Protein AF-A0A533R9X8-F1 (afdb_monomer_lite)

Radius of gyration: 30.85 Å; chains: 1; bounding box: 91×70×65 Å

pLDDT: mean 81.68, std 21.24, range [33.91, 98.56]

Sequence (165 aa):
MMLGELALFRQLHRKISVAVIFALLFVGYNSIPSSADSIPEPTTWEFPGVIESARALSPRNIEGREFNRFGLAYSTRELDSLPVATMSAQDLQKYADIVTHAYPDAVFRQVGDSCKELPVESLNETTIAGIAYISFHAIEPITRQKAAKCLADIQHNLKQARTTK

Secondary structure (DSSP, 8-state):
-------------------------------------PPP--S-SSTTHHHHHHHHH--B-TTSPBP-TTS-SS-HHHHTT--TTTS-HHHHGGG--HHHHH-HHHHHHTT-S-GGGS-GGG--HHHHHHHHHHHHH-SSHHHHHHHHHHHHHHHHHHHHHHH--

Structure (mmCIF, N/CA/C/O backbone):
data_AF-A0A533R9X8-F1
#
_entry.id   AF-A0A533R9X8-F1
#
loop_
_atom_site.group_PDB
_atom_site.id
_atom_site.type_symbol
_atom_site.label_atom_id
_atom_site.label_alt_id
_atom_site.label_comp_id
_atom_site.label_asym_id
_atom_site.label_entity_id
_atom_site.label_seq_id
_atom_site.pdbx_PDB_ins_code
_atom_site.Cartn_x
_atom_site.Cartn_y
_atom_site.Cartn_z
_atom_site.occupancy
_atom_site.B_iso_or_equiv
_atom_site.auth_seq_id
_atom_site.auth_comp_id
_atom_site.auth_asym_id
_atom_site.auth_atom_id
_atom_site.pdbx_PDB_model_num
ATOM 1 N N . MET A 1 1 ? 58.681 54.103 45.970 1.00 35.22 1 MET A N 1
ATOM 2 C CA . MET A 1 1 ? 60.066 54.609 46.031 1.00 35.22 1 MET A CA 1
ATOM 3 C C . MET A 1 1 ? 60.980 53.393 45.913 1.00 35.22 1 MET A C 1
ATOM 5 O O . MET A 1 1 ? 60.867 52.529 46.765 1.00 35.22 1 MET A O 1
ATOM 9 N N . MET A 1 2 ? 61.779 53.339 44.835 1.00 36.16 2 MET A N 1
ATOM 10 C CA . MET A 1 2 ? 62.853 52.374 44.484 1.00 36.16 2 MET A CA 1
ATOM 11 C C . MET A 1 2 ? 62.433 50.919 44.171 1.00 36.16 2 MET A C 1
ATOM 13 O O . MET A 1 2 ? 61.809 50.270 44.996 1.00 36.16 2 MET A O 1
ATOM 17 N N . LEU A 1 3 ? 62.527 50.430 42.923 1.00 41.22 3 LEU A N 1
ATOM 18 C CA . LEU A 1 3 ? 63.685 50.168 42.026 1.00 41.22 3 LEU A CA 1
ATOM 19 C C . LEU A 1 3 ? 64.469 48.896 42.396 1.00 41.22 3 LEU A C 1
ATOM 21 O O . LEU A 1 3 ? 64.919 48.744 43.523 1.00 41.22 3 LEU A O 1
ATOM 25 N N . GLY A 1 4 ? 64.640 48.029 41.394 1.00 33.91 4 GLY A N 1
ATOM 26 C CA . GLY A 1 4 ? 65.412 46.782 41.410 1.00 33.91 4 GLY A CA 1
ATOM 27 C C . GLY A 1 4 ? 64.952 45.902 40.242 1.00 33.91 4 GLY A C 1
ATOM 28 O O . GLY A 1 4 ? 64.079 45.062 40.408 1.00 33.91 4 GLY A O 1
ATOM 29 N N . GLU A 1 5 ? 65.211 46.287 38.991 1.00 39.50 5 GLU A N 1
ATOM 30 C CA . GLU A 1 5 ? 66.399 45.865 38.226 1.00 39.50 5 GLU A CA 1
ATOM 31 C C . GLU A 1 5 ? 66.710 44.365 38.335 1.00 39.50 5 GLU A C 1
ATOM 33 O O . GLU A 1 5 ? 67.279 43.909 39.318 1.00 39.50 5 GLU A O 1
ATOM 38 N N . LEU A 1 6 ? 66.401 43.626 37.267 1.00 42.78 6 LEU A N 1
ATOM 39 C CA . LEU A 1 6 ? 67.362 42.741 36.604 1.00 42.78 6 LEU A CA 1
ATOM 40 C C . LEU A 1 6 ? 66.825 42.395 35.214 1.00 42.78 6 LEU A C 1
ATOM 42 O O . LEU A 1 6 ? 66.181 41.379 34.964 1.00 42.78 6 LEU A O 1
ATOM 46 N N . ALA A 1 7 ? 67.093 43.317 34.295 1.00 38.50 7 ALA A N 1
ATOM 47 C CA . ALA A 1 7 ? 67.132 43.026 32.879 1.00 38.50 7 ALA A CA 1
ATOM 48 C C . ALA A 1 7 ? 68.399 42.217 32.590 1.00 38.50 7 ALA A C 1
ATOM 50 O O . ALA A 1 7 ? 69.496 42.721 32.799 1.00 38.50 7 ALA A O 1
ATOM 51 N N . LEU A 1 8 ? 68.265 41.001 32.061 1.00 38.84 8 LEU A N 1
ATOM 52 C CA . LEU A 1 8 ? 69.305 40.380 31.238 1.00 38.84 8 LEU A CA 1
ATOM 53 C C . LEU A 1 8 ? 68.737 39.142 30.539 1.00 38.84 8 LEU A C 1
ATOM 55 O O . LEU A 1 8 ? 68.764 38.045 31.072 1.00 38.84 8 LEU A O 1
ATOM 59 N N . PHE A 1 9 ? 68.209 39.318 29.331 1.00 42.69 9 PHE A N 1
ATOM 60 C CA . PHE A 1 9 ? 68.889 38.787 28.149 1.00 42.69 9 PHE A CA 1
ATOM 61 C C . PHE A 1 9 ? 68.296 39.415 26.886 1.00 42.69 9 PHE A C 1
ATOM 63 O O . PHE A 1 9 ? 67.224 39.083 26.392 1.00 42.69 9 PHE A O 1
ATOM 70 N N . ARG A 1 10 ? 69.038 40.425 26.439 1.00 38.19 10 ARG A N 1
ATOM 71 C CA . ARG A 1 10 ? 69.257 40.852 25.061 1.00 38.19 10 ARG A CA 1
ATOM 72 C C . ARG A 1 10 ? 68.547 40.031 23.965 1.00 38.19 10 ARG A C 1
ATOM 74 O O . ARG A 1 10 ? 68.886 38.885 23.710 1.00 38.19 10 ARG A O 1
ATOM 81 N N . GLN A 1 11 ? 67.775 40.787 23.177 1.00 40.44 11 GLN A N 1
ATOM 82 C CA . GLN A 1 11 ? 68.061 40.986 21.749 1.00 40.44 11 GLN A CA 1
ATOM 83 C C . GLN A 1 11 ? 67.574 39.885 20.797 1.00 40.44 11 GLN A C 1
ATOM 85 O O . GLN A 1 11 ? 68.347 39.030 20.393 1.00 40.44 11 GLN A O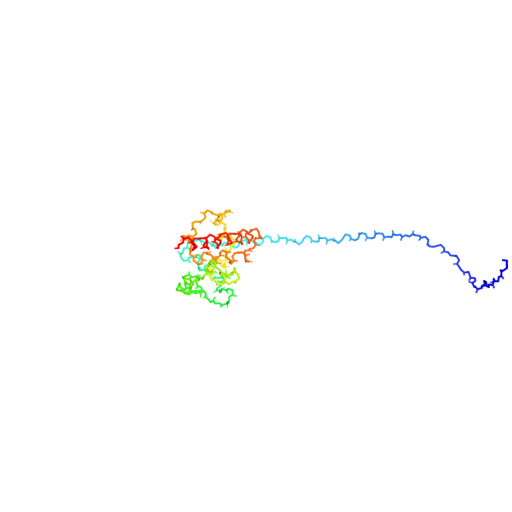 1
ATOM 90 N N . LEU A 1 12 ? 66.347 40.041 20.282 1.00 40.69 12 LEU A N 1
ATOM 91 C CA . LEU A 1 1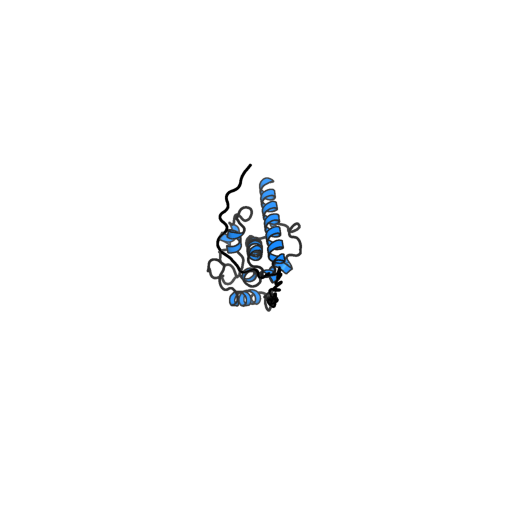2 ? 66.170 40.270 18.840 1.00 40.69 12 LEU A CA 1
ATOM 92 C C . LEU A 1 12 ? 64.776 40.844 18.536 1.00 40.69 12 LEU A C 1
ATOM 94 O O . LEU A 1 12 ? 63.779 40.137 18.423 1.00 40.69 12 LEU A O 1
ATOM 98 N N . HIS A 1 13 ? 64.712 42.163 18.360 1.00 41.44 13 HIS A N 1
ATOM 99 C CA . HIS A 1 13 ? 63.616 42.790 17.634 1.00 41.44 13 HIS A CA 1
ATOM 100 C C . HIS A 1 13 ? 63.645 42.307 16.184 1.00 41.44 13 HIS A C 1
ATOM 102 O O . HIS A 1 13 ? 64.570 42.661 15.454 1.00 41.44 13 HIS A O 1
ATOM 108 N N . ARG A 1 14 ? 62.582 41.646 15.717 1.00 40.88 14 ARG A N 1
ATOM 109 C CA . ARG A 1 14 ? 62.074 41.930 14.370 1.00 40.88 14 ARG A CA 1
ATOM 110 C C . ARG A 1 14 ? 60.612 41.517 14.206 1.00 40.88 14 ARG A C 1
ATOM 112 O O . ARG A 1 14 ? 60.291 40.365 13.968 1.00 40.88 14 ARG A O 1
ATOM 119 N N . LYS A 1 15 ? 59.756 42.529 14.362 1.00 49.62 15 LYS A N 1
ATOM 120 C CA . LYS A 1 15 ? 58.479 42.767 13.670 1.00 49.62 15 LYS A CA 1
ATOM 121 C C . LYS A 1 15 ? 57.981 41.608 12.787 1.00 49.62 15 LYS A C 1
ATOM 123 O O . LYS A 1 15 ? 58.482 41.428 11.681 1.00 49.62 15 LYS A O 1
ATOM 128 N N . ILE A 1 16 ? 56.927 40.933 13.232 1.00 45.00 16 ILE A N 1
ATOM 129 C CA . ILE A 1 16 ? 56.004 40.181 12.371 1.00 45.00 16 ILE A CA 1
ATOM 130 C C . ILE A 1 16 ? 54.618 40.730 12.731 1.00 45.00 16 ILE A C 1
ATOM 132 O O . ILE A 1 16 ? 54.039 40.360 13.743 1.00 45.00 16 ILE A O 1
ATOM 136 N N . SER A 1 17 ? 54.260 41.906 12.211 1.00 43.78 17 SER A N 1
ATOM 137 C CA . SER A 1 17 ? 53.369 42.054 11.051 1.00 43.78 17 SER A CA 1
ATOM 138 C C . SER A 1 17 ? 52.238 41.027 11.038 1.00 43.78 17 SER A C 1
ATOM 140 O O . SER A 1 17 ? 52.405 39.888 10.617 1.00 43.78 17 SER A O 1
ATOM 142 N N . VAL A 1 18 ? 51.087 41.499 11.513 1.00 46.06 18 VAL A N 1
ATOM 143 C CA . VAL A 1 18 ? 49.753 40.920 11.367 1.00 46.06 18 VAL A CA 1
ATOM 144 C C . VAL A 1 18 ? 49.510 40.506 9.914 1.00 46.06 18 VAL A C 1
ATOM 146 O O . VAL A 1 18 ? 49.602 41.334 9.012 1.00 46.06 18 VAL A O 1
ATOM 149 N N . ALA A 1 19 ? 49.137 39.247 9.705 1.00 41.00 19 ALA A N 1
ATOM 150 C CA . ALA A 1 19 ? 48.454 38.796 8.500 1.00 41.00 19 ALA A CA 1
ATOM 151 C C . ALA A 1 19 ? 47.407 37.752 8.910 1.00 41.00 19 ALA A C 1
ATOM 153 O O . ALA A 1 19 ? 47.704 36.572 9.074 1.00 41.00 19 ALA A O 1
ATOM 154 N N . VAL A 1 20 ? 46.175 38.216 9.129 1.00 50.62 20 VAL A N 1
ATOM 155 C CA . VAL A 1 20 ? 44.989 37.358 9.225 1.00 50.62 20 VAL A CA 1
ATOM 156 C C . VAL A 1 20 ? 44.677 36.896 7.804 1.00 50.62 20 VAL A C 1
ATOM 158 O O . VAL A 1 20 ? 44.155 37.665 7.002 1.00 50.62 20 VAL A O 1
ATOM 161 N N . ILE A 1 21 ? 45.041 35.659 7.470 1.00 53.31 21 ILE A N 1
ATOM 162 C CA . ILE A 1 21 ? 44.668 35.035 6.197 1.00 53.31 21 ILE A CA 1
ATOM 163 C C . ILE A 1 21 ? 43.362 34.278 6.428 1.00 53.31 21 ILE A C 1
ATOM 165 O O . ILE A 1 21 ? 43.340 33.165 6.949 1.00 53.31 21 ILE A O 1
ATOM 169 N N . PHE A 1 22 ? 42.259 34.920 6.049 1.00 46.38 22 PHE A N 1
ATOM 170 C CA . PHE A 1 22 ? 40.945 34.302 5.912 1.00 46.38 22 PHE A CA 1
ATOM 171 C C . PHE A 1 22 ? 40.958 33.456 4.628 1.00 46.38 22 PHE A C 1
ATOM 173 O O . PHE A 1 22 ? 40.648 33.938 3.540 1.00 46.38 22 PHE A O 1
ATOM 180 N N . ALA A 1 23 ? 41.392 32.200 4.728 1.00 51.09 23 ALA A N 1
ATOM 181 C CA . ALA A 1 23 ? 41.301 31.255 3.620 1.00 51.09 23 ALA A CA 1
ATOM 182 C C . ALA A 1 23 ? 39.868 30.705 3.541 1.00 51.09 23 ALA A C 1
ATOM 184 O O . ALA A 1 23 ? 39.537 29.681 4.136 1.00 51.09 23 ALA A O 1
ATOM 185 N N . LEU A 1 24 ? 39.016 31.413 2.796 1.00 47.88 24 LEU A N 1
ATOM 186 C CA . LEU A 1 24 ? 37.776 30.887 2.225 1.00 47.88 24 LEU A CA 1
ATOM 187 C C . LEU A 1 24 ? 38.133 29.792 1.212 1.00 47.88 24 LEU A C 1
ATOM 189 O O . LEU A 1 24 ? 38.209 30.034 0.009 1.00 47.88 24 LEU A O 1
ATOM 193 N N . LEU A 1 25 ? 38.365 28.573 1.696 1.00 45.34 25 LEU A N 1
ATOM 194 C CA . LEU A 1 25 ? 38.272 27.394 0.848 1.00 45.34 25 LEU A CA 1
ATOM 195 C C . LEU A 1 25 ? 36.785 27.118 0.645 1.00 45.34 25 LEU A C 1
ATOM 197 O O . LEU A 1 25 ? 36.132 26.474 1.465 1.00 45.34 25 LEU A O 1
ATOM 201 N N . PHE A 1 26 ? 36.256 27.663 -0.451 1.00 49.09 26 PHE A N 1
ATOM 202 C CA . PHE A 1 26 ? 35.046 27.168 -1.085 1.00 49.09 26 PHE A CA 1
ATOM 203 C C . PHE A 1 26 ? 35.240 25.670 -1.310 1.00 49.09 26 PHE A C 1
ATOM 205 O O . PHE A 1 26 ? 35.897 25.243 -2.260 1.00 49.09 26 PHE A O 1
ATOM 212 N N . VAL A 1 27 ? 34.701 24.871 -0.390 1.00 55.00 27 VAL A N 1
ATOM 213 C CA . VAL A 1 27 ? 34.430 23.461 -0.625 1.00 55.00 27 VAL A CA 1
ATOM 214 C C . VAL A 1 27 ? 33.569 23.444 -1.874 1.00 55.00 27 VAL A C 1
ATOM 216 O O . VAL A 1 27 ? 32.428 23.907 -1.855 1.00 55.00 27 VAL A O 1
ATOM 219 N N . GLY A 1 28 ? 34.166 22.995 -2.977 1.00 43.31 28 GLY A N 1
ATOM 220 C CA . GLY A 1 28 ? 33.446 22.693 -4.194 1.00 43.31 28 GLY A CA 1
ATOM 221 C C . GLY A 1 28 ? 32.337 21.725 -3.823 1.00 43.31 28 GLY A C 1
ATOM 222 O O . GLY A 1 28 ? 32.586 20.540 -3.602 1.00 43.31 28 GLY A O 1
ATOM 223 N N . TYR A 1 29 ? 31.119 22.253 -3.719 1.00 48.72 29 TYR A N 1
ATOM 224 C CA . TYR A 1 29 ? 29.904 21.474 -3.826 1.00 48.72 29 TYR A CA 1
ATOM 225 C C . TYR A 1 29 ? 29.931 20.887 -5.235 1.00 48.72 29 TYR A C 1
ATOM 227 O O . TYR A 1 29 ? 29.420 21.472 -6.189 1.00 48.72 29 TYR A O 1
ATOM 235 N N . ASN A 1 30 ? 30.598 19.740 -5.375 1.00 46.56 30 ASN A N 1
ATOM 236 C CA . ASN A 1 30 ? 30.292 18.816 -6.444 1.00 46.56 30 ASN A CA 1
ATOM 237 C C . ASN A 1 30 ? 28.801 18.555 -6.292 1.00 46.56 30 ASN A C 1
ATOM 239 O O . ASN A 1 30 ? 28.365 17.907 -5.341 1.00 46.56 30 ASN A O 1
ATOM 243 N N . SER A 1 31 ? 28.023 19.177 -7.171 1.00 53.41 31 SER A N 1
ATOM 244 C CA . SER A 1 31 ? 26.617 18.868 -7.320 1.00 53.41 31 SER A CA 1
ATOM 245 C C . SER A 1 31 ? 26.594 17.395 -7.687 1.00 53.41 31 SER A C 1
ATOM 247 O O . SER A 1 31 ? 26.979 17.035 -8.798 1.00 53.41 31 SER A O 1
ATOM 249 N N . ILE A 1 32 ? 26.266 16.543 -6.713 1.00 53.91 32 ILE A N 1
ATOM 250 C CA . ILE A 1 32 ? 25.961 15.144 -6.978 1.00 53.91 32 ILE A CA 1
ATOM 251 C C . ILE A 1 32 ? 24.902 15.205 -8.077 1.00 53.91 32 ILE A C 1
ATOM 253 O O . ILE A 1 32 ? 23.883 15.874 -7.868 1.00 53.91 32 ILE A O 1
ATOM 257 N N . PRO A 1 33 ? 25.141 14.623 -9.263 1.00 43.31 33 PRO A N 1
ATOM 258 C CA . PRO A 1 33 ? 24.100 14.552 -10.262 1.00 43.31 33 PRO A CA 1
ATOM 259 C C . PRO A 1 33 ? 22.938 13.813 -9.605 1.00 43.31 33 PRO A C 1
ATOM 261 O O . PRO A 1 33 ? 23.056 12.643 -9.244 1.00 43.31 33 PRO A O 1
ATOM 264 N N . SER A 1 34 ? 21.841 14.534 -9.380 1.00 42.97 34 SER A N 1
ATOM 265 C CA . SER A 1 34 ? 20.567 13.936 -9.025 1.00 42.97 34 SER A CA 1
ATOM 266 C 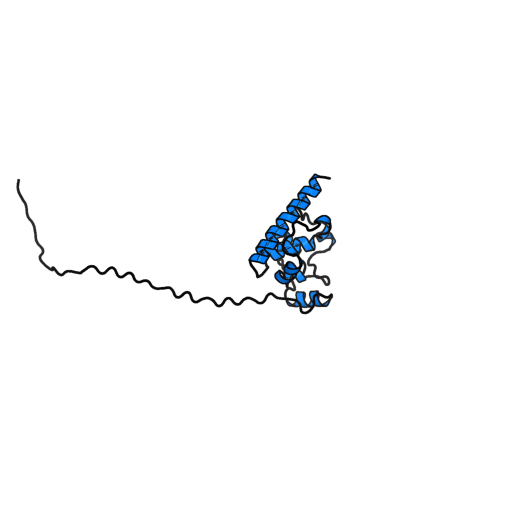C . SER A 1 34 ? 20.170 13.109 -10.237 1.00 42.97 34 SER A C 1
ATOM 268 O O . SER A 1 34 ? 19.579 13.637 -11.177 1.00 42.97 34 SER A O 1
ATOM 270 N N . SER A 1 35 ? 20.555 11.831 -10.254 1.00 44.12 35 SER A N 1
ATOM 271 C CA . SER A 1 35 ? 19.807 10.830 -10.999 1.00 44.12 35 SER A CA 1
ATOM 272 C C . SER A 1 35 ? 18.388 10.982 -10.480 1.00 44.12 35 SER A C 1
ATOM 274 O O . SER A 1 35 ? 18.107 10.659 -9.328 1.00 44.12 35 SER A O 1
ATOM 276 N N . ALA A 1 36 ? 17.523 11.635 -11.252 1.00 51.34 36 ALA A N 1
ATOM 277 C CA . ALA A 1 36 ? 16.104 11.462 -11.050 1.00 51.34 36 ALA A CA 1
ATOM 278 C C . ALA A 1 36 ? 15.885 9.981 -11.339 1.00 51.34 36 ALA A C 1
ATOM 280 O O . ALA A 1 36 ? 15.801 9.602 -12.506 1.00 51.34 36 ALA A O 1
ATOM 281 N N . ASP A 1 37 ? 15.951 9.148 -10.298 1.00 61.41 37 ASP A N 1
ATOM 282 C CA . ASP A 1 37 ? 15.648 7.732 -10.408 1.00 61.41 37 ASP A CA 1
ATOM 283 C C . ASP A 1 37 ? 14.280 7.667 -11.068 1.00 61.41 37 ASP A C 1
ATOM 285 O O . ASP A 1 37 ? 13.285 8.158 -10.528 1.00 61.41 37 ASP A O 1
ATOM 289 N N . SER A 1 38 ? 14.263 7.198 -12.314 1.00 82.62 38 SER A N 1
ATOM 290 C CA . SER A 1 38 ? 13.039 7.118 -13.088 1.00 82.62 38 SER A CA 1
ATOM 291 C C . SER A 1 38 ? 12.073 6.268 -12.284 1.00 82.62 38 SER A C 1
ATOM 293 O O . SER A 1 38 ? 12.385 5.108 -12.007 1.00 82.62 38 SER A O 1
ATOM 295 N N . ILE A 1 39 ? 10.943 6.849 -11.882 1.00 87.00 39 ILE A N 1
ATOM 296 C CA . ILE A 1 39 ? 9.924 6.121 -11.134 1.00 87.00 39 ILE A CA 1
ATOM 297 C C . ILE A 1 39 ? 9.539 4.881 -11.944 1.00 87.00 39 ILE A C 1
ATOM 299 O O . ILE A 1 39 ? 9.114 5.033 -13.093 1.00 87.00 39 ILE A O 1
ATOM 303 N N . PRO A 1 40 ? 9.711 3.669 -11.386 1.00 90.44 40 PRO A N 1
ATOM 304 C CA . PRO A 1 40 ? 9.317 2.454 -12.069 1.00 90.44 40 PRO A CA 1
ATOM 305 C C . PRO A 1 40 ? 7.816 2.475 -12.353 1.00 90.44 40 PRO A C 1
ATOM 307 O O . PRO A 1 40 ? 7.011 2.770 -11.468 1.00 90.44 40 PRO A O 1
ATOM 310 N N . GLU A 1 41 ? 7.445 2.111 -13.576 1.00 92.12 41 GLU A N 1
ATOM 311 C CA . GLU A 1 41 ? 6.057 1.908 -13.988 1.00 92.12 41 GLU A CA 1
ATOM 312 C C . GLU A 1 41 ? 5.927 0.547 -14.685 1.00 92.12 41 GLU A C 1
ATOM 314 O O . GLU A 1 41 ? 6.880 0.085 -15.328 1.00 92.12 41 GLU A O 1
ATOM 319 N N . PRO A 1 42 ? 4.777 -0.133 -14.556 1.00 91.88 42 PRO A N 1
ATOM 320 C CA . PRO A 1 42 ? 4.553 -1.377 -15.269 1.00 91.88 42 PRO A CA 1
ATOM 321 C C . PRO A 1 42 ? 4.338 -1.111 -16.762 1.00 91.88 42 PRO A C 1
ATOM 323 O O . PRO A 1 42 ? 3.809 -0.076 -17.163 1.00 91.88 42 PRO A O 1
ATOM 326 N N . THR A 1 43 ? 4.669 -2.090 -17.605 1.00 89.19 43 THR A N 1
ATOM 327 C CA . THR A 1 43 ? 4.372 -2.023 -19.048 1.00 89.19 43 THR A CA 1
ATOM 328 C C . THR A 1 43 ? 2.865 -1.973 -19.329 1.00 89.19 43 THR A C 1
ATOM 330 O O . THR A 1 43 ? 2.438 -1.417 -20.336 1.00 89.19 43 THR A O 1
ATOM 333 N N . THR A 1 44 ? 2.055 -2.553 -18.442 1.00 92.94 44 THR A N 1
ATOM 334 C CA . THR A 1 44 ? 0.591 -2.506 -18.481 1.00 92.94 44 THR A CA 1
ATOM 335 C C . THR A 1 44 ? 0.027 -2.536 -17.065 1.00 92.94 44 THR A C 1
ATOM 337 O O . THR A 1 44 ? 0.581 -3.196 -16.187 1.00 92.94 44 THR A O 1
ATOM 340 N N . TRP A 1 45 ? -1.099 -1.857 -16.855 1.00 93.75 45 TRP A N 1
ATOM 341 C CA . TRP A 1 45 ? -1.883 -1.937 -15.618 1.00 93.75 45 TRP A CA 1
ATOM 342 C C . TRP A 1 45 ? -2.899 -3.092 -15.631 1.00 93.75 45 TRP A C 1
ATOM 344 O O . TRP A 1 45 ? -3.622 -3.296 -14.659 1.00 93.75 45 TRP A O 1
ATOM 354 N N . GLU A 1 46 ? -2.964 -3.857 -16.722 1.00 94.38 46 GLU A N 1
ATOM 355 C CA . GLU A 1 46 ? -3.920 -4.947 -16.894 1.00 94.38 46 GLU A CA 1
ATOM 356 C C . GLU A 1 46 ? -3.456 -6.250 -16.233 1.00 94.38 46 GLU A C 1
ATOM 358 O O . GLU A 1 46 ? -2.270 -6.594 -16.210 1.00 94.38 46 GLU A O 1
ATOM 363 N N . PHE A 1 47 ? -4.421 -7.023 -15.733 1.00 89.00 47 PHE A N 1
ATOM 364 C CA . PHE A 1 47 ? -4.178 -8.363 -15.208 1.00 89.00 47 PHE A CA 1
ATOM 365 C C . PHE A 1 47 ? -4.148 -9.409 -16.338 1.00 89.00 47 PHE A C 1
ATOM 367 O O . PHE A 1 47 ? -4.997 -9.359 -17.228 1.00 89.00 47 PHE A O 1
ATOM 374 N N . PRO A 1 48 ? -3.237 -10.402 -16.284 1.00 92.00 48 PRO A N 1
ATOM 375 C CA . PRO A 1 48 ? -2.257 -10.651 -15.217 1.00 92.00 48 PRO A CA 1
ATOM 376 C C . PRO A 1 48 ? -0.922 -9.890 -15.368 1.00 92.00 48 PRO A C 1
ATOM 378 O O . PRO A 1 48 ? -0.092 -9.958 -14.462 1.00 92.00 48 PRO A O 1
ATOM 381 N N . GLY A 1 49 ? -0.712 -9.155 -16.466 1.00 93.88 49 GLY A N 1
ATOM 382 C CA . GLY A 1 49 ? 0.584 -8.564 -16.836 1.00 93.88 49 GLY A CA 1
ATOM 383 C C . GLY A 1 49 ? 1.215 -7.642 -15.784 1.00 93.88 49 GLY A C 1
ATOM 384 O O . GLY A 1 49 ? 2.428 -7.700 -15.563 1.00 93.88 49 GLY A O 1
ATOM 385 N N . VAL A 1 50 ? 0.407 -6.846 -15.076 1.00 94.94 50 VAL A N 1
ATOM 386 C CA . VAL A 1 50 ? 0.882 -5.970 -13.989 1.00 94.94 50 VAL A CA 1
ATOM 387 C C . VAL A 1 50 ? 1.508 -6.761 -12.833 1.00 94.94 50 VAL A C 1
ATOM 389 O O . VAL A 1 50 ? 2.545 -6.370 -12.302 1.00 94.94 50 VAL A O 1
ATOM 392 N N . ILE A 1 51 ? 0.936 -7.918 -12.482 1.00 95.19 51 ILE A N 1
ATOM 393 C CA . ILE A 1 51 ? 1.432 -8.784 -11.401 1.00 95.19 51 ILE A CA 1
ATOM 394 C C . ILE A 1 51 ? 2.711 -9.502 -11.819 1.00 95.19 51 ILE A C 1
ATOM 396 O O . ILE A 1 51 ? 3.625 -9.657 -11.011 1.00 95.19 51 ILE A O 1
ATOM 400 N N . GLU A 1 52 ? 2.783 -9.955 -13.068 1.00 93.88 52 GLU A N 1
ATOM 401 C CA . GLU A 1 52 ? 3.968 -10.631 -13.602 1.00 93.88 52 GLU A CA 1
ATOM 402 C C . GLU A 1 52 ? 5.166 -9.680 -13.654 1.00 93.88 52 GLU A C 1
ATOM 404 O O . GLU A 1 52 ? 6.254 -10.028 -13.192 1.00 93.88 52 GLU A O 1
ATOM 409 N N . SER A 1 53 ? 4.936 -8.448 -14.114 1.00 94.81 53 SER A N 1
ATOM 410 C CA . SER A 1 53 ? 5.953 -7.395 -14.151 1.00 94.81 53 SER A CA 1
ATOM 411 C C . SER A 1 53 ? 6.380 -6.977 -12.739 1.00 94.81 53 SER A C 1
ATOM 413 O O . SER A 1 53 ? 7.576 -6.902 -12.454 1.00 94.81 53 SER A O 1
ATOM 415 N N . ALA A 1 54 ? 5.423 -6.811 -11.817 1.00 96.75 54 ALA A N 1
ATOM 416 C CA . ALA A 1 54 ? 5.713 -6.516 -10.416 1.00 96.75 54 ALA A CA 1
ATOM 417 C C . ALA A 1 54 ? 6.552 -7.621 -9.753 1.00 96.75 54 ALA A C 1
ATOM 419 O O . ALA A 1 54 ? 7.485 -7.333 -9.007 1.00 96.75 54 ALA A O 1
ATOM 420 N N . ARG A 1 55 ? 6.279 -8.894 -10.065 1.00 95.38 55 ARG A N 1
ATOM 421 C CA . ARG A 1 55 ? 7.009 -10.047 -9.514 1.00 95.38 55 ARG A CA 1
ATOM 422 C C . ARG A 1 55 ? 8.462 -10.111 -9.952 1.00 95.38 55 ARG A C 1
ATOM 424 O O . ARG A 1 55 ? 9.295 -10.561 -9.169 1.00 95.38 55 ARG A O 1
ATOM 431 N N . ALA A 1 56 ? 8.765 -9.671 -11.170 1.00 93.88 56 ALA A N 1
ATOM 432 C CA . ALA A 1 56 ? 10.141 -9.591 -11.649 1.00 93.88 56 ALA A CA 1
ATOM 433 C C . ALA A 1 56 ? 10.971 -8.566 -10.854 1.00 93.88 56 ALA A C 1
ATOM 435 O O . ALA A 1 56 ? 12.176 -8.752 -10.699 1.00 93.88 56 ALA A O 1
ATOM 436 N N . LEU A 1 57 ? 10.329 -7.516 -10.329 1.00 94.56 57 LEU A N 1
ATOM 437 C CA . LEU A 1 57 ? 10.982 -6.453 -9.561 1.00 94.56 57 LEU A CA 1
ATOM 438 C C . LEU A 1 57 ? 10.998 -6.725 -8.054 1.00 94.56 57 LEU A C 1
ATOM 440 O O . LEU A 1 57 ? 12.021 -6.533 -7.402 1.00 94.56 57 LEU A O 1
ATOM 444 N N . SER A 1 58 ? 9.873 -7.172 -7.498 1.00 95.81 58 SER A N 1
ATOM 445 C CA . SER A 1 58 ? 9.694 -7.375 -6.063 1.00 95.81 58 SER A CA 1
ATOM 446 C C . SER A 1 58 ? 9.001 -8.713 -5.787 1.00 95.81 58 SER A C 1
ATOM 448 O O . SER A 1 58 ? 7.794 -8.774 -5.550 1.00 95.81 58 SER A O 1
ATOM 450 N N . PRO A 1 59 ? 9.736 -9.841 -5.836 1.00 96.44 59 PRO A N 1
ATOM 451 C CA . PRO A 1 59 ? 9.143 -11.168 -5.663 1.00 96.44 59 PRO A CA 1
ATOM 452 C C . PRO A 1 59 ? 8.704 -11.455 -4.218 1.00 96.44 59 PRO A C 1
ATOM 454 O O . PRO A 1 59 ? 7.980 -12.427 -3.976 1.00 96.44 59 PRO A O 1
ATOM 457 N N . ARG A 1 60 ? 9.155 -10.644 -3.254 1.00 98.31 60 ARG A N 1
ATOM 458 C CA . ARG A 1 60 ? 8.947 -10.844 -1.818 1.00 98.31 60 ARG A CA 1
ATOM 459 C C . ARG A 1 60 ? 8.539 -9.551 -1.129 1.00 98.31 60 ARG A C 1
ATOM 461 O O . ARG A 1 60 ? 8.997 -8.481 -1.517 1.00 98.31 60 ARG A O 1
ATOM 468 N N . ASN A 1 61 ? 7.719 -9.664 -0.087 1.00 98.12 61 ASN A N 1
ATOM 469 C CA . ASN A 1 61 ? 7.393 -8.531 0.772 1.00 98.12 61 ASN A CA 1
ATOM 470 C C . ASN A 1 61 ? 8.593 -8.133 1.656 1.00 98.12 61 ASN A C 1
ATOM 472 O O . ASN A 1 61 ? 9.629 -8.803 1.671 1.00 98.12 61 ASN A O 1
ATOM 476 N N . ILE A 1 62 ? 8.431 -7.079 2.459 1.00 98.00 62 ILE A N 1
ATOM 477 C CA . ILE A 1 62 ? 9.485 -6.579 3.366 1.00 98.00 62 ILE A CA 1
ATOM 478 C C . ILE A 1 62 ? 9.943 -7.578 4.443 1.00 98.00 62 ILE A C 1
ATOM 480 O O . ILE A 1 62 ? 10.978 -7.373 5.068 1.00 98.00 62 ILE A O 1
ATOM 484 N N . GLU A 1 63 ? 9.189 -8.654 4.675 1.00 98.00 63 GLU A N 1
ATOM 485 C CA . GLU A 1 63 ? 9.539 -9.732 5.610 1.00 98.00 63 GLU A CA 1
ATOM 486 C C . GLU A 1 63 ? 10.155 -10.946 4.899 1.00 98.00 63 GLU A C 1
ATOM 488 O O . GLU A 1 63 ? 10.419 -11.970 5.526 1.00 98.00 63 GLU A O 1
ATOM 493 N N . GLY A 1 64 ? 10.371 -10.860 3.585 1.00 98.12 64 GLY A N 1
ATOM 494 C CA . GLY A 1 64 ? 10.927 -11.941 2.778 1.00 98.12 64 GLY A CA 1
ATOM 495 C C . GLY A 1 64 ? 9.920 -13.026 2.385 1.00 98.12 64 GLY A C 1
ATOM 496 O O . GLY A 1 64 ? 10.332 -14.048 1.835 1.00 98.12 64 GLY A O 1
ATOM 497 N N . ARG A 1 65 ? 8.616 -12.832 2.626 1.00 98.31 65 ARG A N 1
ATOM 498 C CA . ARG A 1 65 ? 7.561 -13.758 2.185 1.00 98.31 65 ARG A CA 1
ATOM 499 C C . ARG A 1 65 ? 7.298 -13.585 0.700 1.00 98.31 65 ARG A C 1
ATOM 501 O O . ARG A 1 65 ? 7.186 -12.463 0.219 1.00 98.31 65 ARG A O 1
ATOM 508 N N . GLU A 1 66 ? 7.153 -14.691 -0.017 1.00 97.94 66 GLU A N 1
ATOM 509 C CA . GLU A 1 66 ? 6.801 -14.657 -1.435 1.00 97.94 66 GLU A CA 1
ATOM 510 C C . GLU A 1 66 ? 5.332 -14.281 -1.630 1.00 97.94 66 GLU A C 1
ATOM 512 O O . GLU A 1 66 ? 4.448 -14.743 -0.906 1.00 97.94 66 GLU A O 1
ATOM 517 N N . PHE A 1 67 ? 5.062 -13.456 -2.639 1.00 97.81 67 PHE A N 1
ATOM 518 C CA . PHE A 1 67 ? 3.692 -13.152 -3.034 1.00 97.81 67 PHE A CA 1
ATOM 519 C C . PHE A 1 67 ? 3.064 -14.347 -3.758 1.00 97.81 67 PHE A C 1
ATOM 521 O O . PHE A 1 67 ? 3.671 -14.936 -4.653 1.00 97.81 67 PHE A O 1
ATOM 528 N N . ASN A 1 68 ? 1.810 -14.670 -3.457 1.00 95.31 68 ASN A N 1
ATOM 529 C CA . ASN A 1 68 ? 1.055 -15.684 -4.192 1.00 95.31 68 ASN A CA 1
ATOM 530 C C . ASN A 1 68 ? 0.688 -15.202 -5.613 1.00 95.31 68 ASN A C 1
ATOM 532 O O . ASN A 1 68 ? 0.999 -14.077 -6.009 1.00 95.31 68 ASN A O 1
ATOM 536 N N . ARG A 1 69 ? -0.012 -16.035 -6.395 1.00 93.31 69 ARG A N 1
ATOM 537 C CA . ARG A 1 69 ? -0.427 -15.713 -7.778 1.00 93.31 69 ARG A CA 1
ATOM 538 C C . ARG A 1 69 ? -1.293 -14.451 -7.925 1.00 93.31 69 ARG A C 1
ATOM 540 O O . ARG A 1 69 ? -1.365 -13.907 -9.017 1.00 93.31 69 ARG A O 1
ATOM 547 N N . PHE A 1 70 ? -1.945 -14.008 -6.852 1.00 93.12 70 PHE A N 1
ATOM 548 C CA . PHE A 1 70 ? -2.771 -12.798 -6.819 1.00 93.12 70 PHE A CA 1
ATOM 549 C C . PHE A 1 70 ? -1.994 -11.563 -6.349 1.00 93.12 70 PHE A C 1
ATOM 551 O O . PHE A 1 70 ? -2.562 -10.482 -6.274 1.00 93.12 70 PHE A O 1
ATOM 558 N N . GLY A 1 71 ? -0.707 -11.715 -6.022 1.00 96.12 71 GLY A N 1
ATOM 559 C CA . GLY A 1 71 ? 0.122 -10.616 -5.541 1.00 96.12 71 GLY A CA 1
ATOM 560 C C . GLY A 1 71 ? 0.016 -10.351 -4.042 1.00 96.12 71 GLY A C 1
ATOM 561 O O . GLY A 1 71 ? 0.404 -9.275 -3.605 1.00 96.12 71 GLY A O 1
ATOM 562 N N . LEU A 1 72 ? -0.482 -11.307 -3.249 1.00 97.69 72 LEU A N 1
ATOM 563 C CA . LEU A 1 72 ? -0.625 -11.171 -1.795 1.00 97.69 72 LEU A CA 1
ATOM 564 C C . LEU A 1 72 ? 0.368 -12.077 -1.060 1.00 97.69 72 LEU A C 1
ATOM 566 O O . LEU A 1 72 ? 0.488 -13.258 -1.388 1.00 97.69 72 LEU A O 1
ATOM 570 N N . ALA A 1 73 ? 1.063 -11.539 -0.057 1.00 98.00 73 ALA A N 1
ATOM 571 C CA . ALA A 1 73 ? 1.975 -12.306 0.803 1.00 98.00 73 ALA A CA 1
ATOM 572 C C . ALA A 1 73 ? 1.248 -13.031 1.955 1.00 98.00 73 ALA A C 1
ATOM 574 O O . ALA A 1 73 ? 1.803 -13.938 2.575 1.00 98.00 73 ALA A O 1
ATOM 575 N N . TYR A 1 74 ? 0.003 -12.631 2.220 1.00 98.12 74 TYR A N 1
ATOM 576 C CA . TYR A 1 74 ? -0.857 -13.126 3.291 1.00 98.12 74 TYR A CA 1
ATOM 577 C C . TYR A 1 74 ? -2.181 -13.643 2.725 1.00 98.12 74 TYR A C 1
ATOM 579 O O . TYR A 1 74 ? -2.576 -13.285 1.610 1.00 98.12 74 TYR A O 1
ATOM 587 N N . SER A 1 75 ? -2.865 -14.513 3.469 1.00 96.75 75 SER A N 1
ATOM 588 C CA . SER A 1 75 ? -4.189 -14.995 3.069 1.00 96.75 75 SER A CA 1
ATOM 589 C C . SER A 1 75 ? -5.249 -13.898 3.204 1.00 96.75 75 SER A C 1
ATOM 591 O O . SER A 1 75 ? -5.123 -13.004 4.037 1.00 96.75 75 SER A O 1
ATOM 593 N N . THR A 1 76 ? -6.335 -13.990 2.432 1.00 95.25 76 THR A N 1
ATOM 594 C CA . THR A 1 76 ? -7.458 -13.041 2.543 1.00 95.25 76 THR A CA 1
ATOM 595 C C . THR A 1 76 ? -8.043 -13.019 3.952 1.00 95.25 76 THR A C 1
ATOM 597 O O . THR A 1 76 ? -8.259 -11.954 4.499 1.00 95.25 76 THR A O 1
ATOM 600 N N . ARG A 1 77 ? -8.172 -14.184 4.604 1.00 95.88 77 ARG A N 1
ATOM 601 C CA . ARG A 1 77 ? -8.644 -14.273 5.995 1.00 95.88 77 ARG A CA 1
ATOM 602 C C . ARG A 1 77 ? -7.770 -13.482 6.972 1.00 95.88 77 ARG A C 1
ATOM 604 O O . ARG A 1 77 ? -8.297 -12.888 7.905 1.00 95.88 77 ARG A O 1
ATOM 611 N N . GLU A 1 78 ? -6.449 -13.525 6.803 1.00 96.56 78 GLU A N 1
ATOM 612 C CA . GLU A 1 78 ? -5.540 -12.737 7.641 1.00 96.56 78 GLU A CA 1
ATOM 613 C C . GLU A 1 78 ? -5.722 -11.242 7.374 1.00 96.56 78 GLU A C 1
ATOM 615 O O . GLU A 1 78 ? -5.850 -10.478 8.329 1.00 96.56 78 GLU A O 1
ATOM 620 N N . LEU A 1 79 ? -5.805 -10.849 6.099 1.00 96.88 79 LEU A N 1
ATOM 621 C CA . LEU A 1 79 ? -6.022 -9.463 5.681 1.00 96.88 79 LEU A CA 1
ATOM 622 C C . LEU A 1 79 ? -7.340 -8.899 6.236 1.00 96.88 79 LEU A C 1
ATOM 624 O O . LEU A 1 79 ? -7.311 -7.861 6.887 1.00 96.88 79 LEU A O 1
ATOM 628 N N . ASP A 1 80 ? -8.448 -9.630 6.104 1.00 95.12 80 ASP A N 1
ATOM 629 C CA . ASP A 1 80 ? -9.785 -9.231 6.580 1.00 95.12 80 ASP A CA 1
ATOM 630 C C . ASP A 1 80 ? -9.854 -9.067 8.114 1.00 95.12 80 ASP A C 1
ATOM 632 O O . ASP A 1 80 ? -10.780 -8.469 8.662 1.00 95.12 80 ASP A O 1
ATOM 636 N N . SER A 1 81 ? -8.886 -9.634 8.843 1.00 95.38 81 SER A N 1
ATOM 637 C CA . SER A 1 81 ? -8.821 -9.571 10.307 1.00 95.38 81 SER A CA 1
ATOM 638 C C . SER A 1 81 ? -7.949 -8.431 10.842 1.00 95.38 81 SER A C 1
ATOM 640 O O . SER A 1 81 ? -7.849 -8.248 12.060 1.00 95.38 81 SER A O 1
ATOM 642 N N . LEU A 1 82 ? -7.299 -7.660 9.963 1.00 96.56 82 LEU A N 1
ATOM 643 C CA . LEU A 1 82 ? -6.333 -6.650 10.377 1.00 96.56 82 LEU A CA 1
ATOM 644 C C . LEU A 1 82 ? -7.008 -5.507 11.154 1.00 96.56 82 LEU A C 1
ATOM 646 O O . LEU A 1 82 ? -7.973 -4.896 10.687 1.00 96.56 82 LEU A O 1
ATOM 650 N N . PRO A 1 83 ? -6.472 -5.111 12.324 1.00 95.81 83 PRO A N 1
ATOM 651 C CA . PRO A 1 83 ? -6.952 -3.947 13.058 1.00 95.81 83 PRO A CA 1
ATOM 652 C C . PRO A 1 83 ? -6.435 -2.644 12.419 1.00 95.81 83 PRO A C 1
ATOM 654 O O . PRO A 1 83 ? -5.743 -1.853 13.062 1.00 95.81 83 PRO A O 1
ATOM 657 N N . VAL A 1 84 ? -6.786 -2.401 11.150 1.00 95.19 84 VAL A N 1
ATOM 658 C CA . VAL A 1 84 ? -6.252 -1.313 10.306 1.00 95.19 84 VAL A CA 1
ATOM 659 C C . VAL A 1 84 ? -6.378 0.074 10.929 1.00 95.19 84 VAL A C 1
ATOM 661 O O . VAL A 1 84 ? -5.494 0.908 10.760 1.00 95.19 84 VAL A O 1
ATOM 664 N N . ALA A 1 85 ? -7.429 0.310 11.718 1.00 94.38 85 ALA A N 1
ATOM 665 C CA . ALA A 1 85 ? -7.644 1.583 12.397 1.00 94.38 85 ALA A CA 1
ATOM 666 C C . ALA A 1 85 ? -6.559 1.891 13.446 1.00 94.38 85 ALA A C 1
ATOM 668 O O . ALA A 1 85 ? -6.268 3.055 13.699 1.00 94.38 85 ALA A O 1
ATOM 669 N N . THR A 1 86 ? -5.978 0.880 14.094 1.00 95.50 86 THR A N 1
ATOM 670 C CA . THR A 1 86 ? -5.076 1.059 15.248 1.00 95.50 86 THR A CA 1
ATOM 671 C C . THR A 1 86 ? -3.666 0.534 15.021 1.00 95.50 86 THR A C 1
ATOM 673 O O . THR A 1 86 ? -2.778 0.863 15.802 1.00 95.50 86 THR A O 1
ATOM 676 N N . MET A 1 87 ? -3.451 -0.280 13.989 1.00 97.75 87 MET A N 1
ATOM 677 C CA . MET A 1 87 ? -2.139 -0.829 13.662 1.00 97.75 87 MET A CA 1
ATOM 678 C C . MET A 1 87 ? -1.166 0.274 13.217 1.00 97.75 87 MET A C 1
ATOM 680 O O . MET A 1 87 ? -1.556 1.234 12.550 1.00 97.75 87 MET A O 1
ATOM 684 N N . SER A 1 88 ? 0.107 0.144 13.603 1.00 98.25 88 SER A N 1
ATOM 685 C CA . SER A 1 88 ? 1.152 1.089 13.204 1.00 98.25 88 SER A CA 1
ATOM 686 C C . SER A 1 88 ? 1.379 1.047 11.689 1.00 98.25 88 SER A C 1
ATOM 688 O O . SER A 1 88 ? 1.177 0.011 11.053 1.00 98.25 88 SER A O 1
ATOM 690 N N . ALA A 1 89 ? 1.850 2.150 11.103 1.00 98.25 89 ALA A N 1
ATOM 691 C CA . ALA A 1 89 ? 2.229 2.164 9.691 1.00 98.25 89 ALA A CA 1
ATOM 692 C C . ALA A 1 89 ? 3.343 1.140 9.401 1.00 98.25 89 ALA A C 1
ATOM 694 O O . ALA A 1 89 ? 3.313 0.475 8.368 1.00 98.25 89 ALA A O 1
ATOM 695 N N . GLN A 1 90 ? 4.288 0.975 10.338 1.00 98.38 90 GLN A N 1
ATOM 696 C CA . GLN A 1 90 ? 5.401 0.031 10.234 1.00 98.38 90 GLN A CA 1
ATOM 697 C C . GLN A 1 90 ? 4.946 -1.429 10.178 1.00 98.38 90 GLN A C 1
ATOM 699 O O . GLN A 1 90 ? 5.597 -2.236 9.514 1.00 98.38 90 GLN A O 1
ATOM 704 N N . ASP A 1 91 ? 3.852 -1.770 10.857 1.00 98.44 91 ASP A N 1
ATOM 705 C CA . ASP A 1 91 ? 3.264 -3.106 10.793 1.00 98.44 91 ASP A CA 1
ATOM 706 C C . ASP A 1 91 ? 2.332 -3.260 9.591 1.00 98.44 91 ASP A C 1
ATOM 708 O O . ASP A 1 91 ? 2.364 -4.296 8.934 1.00 98.44 91 ASP A O 1
ATOM 712 N N . LEU A 1 92 ? 1.554 -2.230 9.247 1.00 98.31 92 LEU A N 1
ATOM 713 C CA . LEU A 1 92 ? 0.633 -2.281 8.109 1.00 98.31 92 LEU A CA 1
ATOM 714 C C . LEU A 1 92 ? 1.345 -2.489 6.773 1.00 98.31 92 LEU A C 1
ATOM 716 O O . LEU A 1 92 ? 0.869 -3.274 5.960 1.00 98.31 92 LEU A O 1
ATOM 720 N N . GLN A 1 93 ? 2.500 -1.853 6.552 1.00 98.50 93 GLN A N 1
ATOM 721 C CA . GLN A 1 93 ? 3.243 -1.971 5.284 1.00 98.50 93 GLN A CA 1
ATOM 722 C C . GLN A 1 93 ? 3.589 -3.421 4.895 1.00 98.50 93 GLN A C 1
ATOM 724 O O . GLN A 1 93 ? 3.777 -3.710 3.716 1.00 98.50 93 GLN A O 1
ATOM 729 N N . LYS A 1 94 ? 3.633 -4.351 5.860 1.00 98.38 94 LYS A N 1
ATOM 730 C CA . LYS A 1 94 ? 3.913 -5.779 5.633 1.00 98.38 94 LYS A CA 1
ATOM 731 C C . LYS A 1 94 ? 2.881 -6.449 4.723 1.00 98.38 94 LYS A C 1
ATOM 733 O O . LYS A 1 94 ? 3.200 -7.436 4.059 1.00 98.38 94 LYS A O 1
ATOM 738 N N . TYR A 1 95 ? 1.663 -5.908 4.707 1.00 98.44 95 TYR A N 1
ATOM 739 C CA . TYR A 1 95 ? 0.487 -6.472 4.049 1.00 98.44 95 TYR A CA 1
ATOM 740 C C . TYR A 1 95 ? 0.167 -5.821 2.696 1.00 98.44 95 TYR A C 1
ATOM 742 O O . TYR A 1 95 ? -0.849 -6.160 2.089 1.00 98.44 95 TYR A O 1
ATOM 750 N N . ALA A 1 96 ? 1.005 -4.892 2.221 1.00 98.19 96 ALA A N 1
ATOM 751 C CA . ALA A 1 96 ? 0.844 -4.303 0.897 1.00 98.19 96 ALA A CA 1
ATOM 752 C C . ALA A 1 96 ? 1.001 -5.369 -0.199 1.00 98.19 96 ALA A C 1
ATOM 754 O O . ALA A 1 96 ? 1.785 -6.312 -0.061 1.00 98.19 96 ALA A O 1
ATOM 755 N N . ASP A 1 97 ? 0.265 -5.213 -1.296 1.00 97.88 97 ASP A N 1
ATOM 756 C CA . ASP A 1 97 ? 0.372 -6.109 -2.445 1.00 97.88 97 ASP A CA 1
ATOM 757 C C . ASP A 1 97 ? 1.685 -5.914 -3.223 1.00 97.88 97 ASP A C 1
ATOM 759 O O . ASP A 1 97 ? 2.448 -4.960 -3.025 1.00 97.88 97 ASP A O 1
ATOM 763 N N . ILE A 1 98 ? 1.939 -6.850 -4.133 1.00 98.00 98 ILE A N 1
ATOM 764 C CA . ILE A 1 98 ? 3.127 -6.879 -4.985 1.00 98.00 98 ILE A CA 1
ATOM 765 C C . ILE A 1 98 ? 3.243 -5.669 -5.920 1.00 98.00 98 ILE A C 1
ATOM 767 O O . ILE A 1 98 ? 4.353 -5.209 -6.180 1.00 98.00 98 ILE A O 1
ATOM 771 N N . VAL A 1 99 ? 2.122 -5.140 -6.426 1.00 97.56 99 VAL A N 1
ATOM 772 C CA . VAL A 1 99 ? 2.118 -4.006 -7.364 1.00 97.56 99 VAL A CA 1
ATOM 773 C C . VAL A 1 99 ? 2.600 -2.765 -6.632 1.00 97.56 99 VAL A C 1
ATOM 775 O O . VAL A 1 99 ? 3.465 -2.052 -7.131 1.00 97.56 99 VAL A O 1
ATOM 778 N N . THR A 1 100 ? 2.121 -2.561 -5.408 1.00 97.69 100 THR A N 1
ATOM 779 C CA . THR A 1 100 ? 2.563 -1.470 -4.543 1.00 97.69 100 THR A CA 1
ATOM 780 C C . THR A 1 100 ? 4.029 -1.618 -4.136 1.00 97.69 100 THR A C 1
ATOM 782 O O . THR A 1 100 ? 4.747 -0.623 -4.080 1.00 97.69 100 THR A O 1
ATOM 785 N N . HIS A 1 101 ? 4.505 -2.845 -3.900 1.00 97.88 101 HIS A N 1
ATOM 786 C CA . HIS A 1 101 ? 5.924 -3.079 -3.619 1.00 97.88 101 HIS A CA 1
ATOM 787 C C . HIS A 1 101 ? 6.830 -2.725 -4.802 1.00 97.88 101 HIS A C 1
ATOM 789 O O . HIS A 1 101 ? 7.923 -2.200 -4.592 1.00 97.88 101 HIS A O 1
ATOM 795 N N . ALA A 1 102 ? 6.394 -3.024 -6.026 1.00 97.31 102 ALA A N 1
ATOM 796 C CA . ALA A 1 102 ? 7.164 -2.779 -7.240 1.00 97.31 102 ALA A CA 1
ATOM 797 C C . ALA A 1 102 ? 7.071 -1.325 -7.737 1.00 97.31 102 ALA A C 1
ATOM 799 O O . ALA A 1 102 ? 8.046 -0.805 -8.277 1.00 97.31 102 ALA A O 1
ATOM 800 N N . TYR A 1 103 ? 5.918 -0.676 -7.555 1.00 96.94 103 TYR A N 1
ATOM 801 C CA . TYR A 1 103 ? 5.587 0.609 -8.180 1.00 96.94 103 TYR A CA 1
ATOM 802 C C . TYR A 1 103 ? 4.927 1.605 -7.201 1.00 96.94 103 TYR A C 1
ATOM 804 O O . TYR A 1 103 ? 3.852 2.133 -7.502 1.00 96.94 103 TYR A O 1
ATOM 812 N N . PRO A 1 104 ? 5.523 1.887 -6.026 1.00 96.56 104 PRO A N 1
ATOM 813 C CA . PRO A 1 104 ? 4.859 2.652 -4.968 1.00 96.56 104 PRO A CA 1
ATOM 814 C C . PRO A 1 104 ? 4.411 4.049 -5.423 1.00 96.56 104 PRO A C 1
ATOM 816 O O . PRO A 1 104 ? 3.263 4.435 -5.201 1.00 96.56 104 PRO A O 1
ATOM 819 N N . ASP A 1 105 ? 5.279 4.800 -6.106 1.00 95.31 105 ASP A N 1
ATOM 820 C CA . ASP A 1 105 ? 4.947 6.139 -6.599 1.00 95.31 105 ASP A CA 1
ATOM 821 C C . ASP A 1 105 ? 3.891 6.109 -7.707 1.00 95.31 105 ASP A C 1
ATOM 823 O O . ASP A 1 105 ? 2.963 6.918 -7.697 1.00 95.31 105 ASP A O 1
ATOM 827 N N . ALA A 1 106 ? 3.995 5.161 -8.643 1.00 94.25 106 ALA A N 1
ATOM 828 C CA . ALA A 1 106 ? 3.059 5.045 -9.757 1.00 94.25 106 ALA A CA 1
ATOM 829 C C . ALA A 1 106 ? 1.646 4.679 -9.280 1.00 94.25 106 ALA A C 1
ATOM 831 O O . ALA A 1 106 ? 0.667 5.256 -9.754 1.00 94.25 106 ALA A O 1
ATOM 832 N N . VAL A 1 107 ? 1.541 3.778 -8.297 1.00 94.25 107 VAL A N 1
ATOM 833 C CA . VAL A 1 107 ? 0.273 3.448 -7.632 1.00 94.25 107 VAL A CA 1
ATOM 834 C C . VAL A 1 107 ? -0.295 4.682 -6.933 1.00 94.25 107 VAL A C 1
ATOM 836 O O . VAL A 1 107 ? -1.467 5.007 -7.112 1.00 94.25 107 VAL A O 1
ATOM 839 N N . PHE A 1 108 ? 0.523 5.420 -6.178 1.00 91.88 108 PHE A N 1
ATOM 840 C CA . PHE A 1 108 ? 0.027 6.565 -5.414 1.00 91.88 108 PHE A CA 1
ATOM 841 C C . PHE A 1 108 ? -0.470 7.718 -6.292 1.00 91.88 108 PHE A C 1
ATOM 843 O O . PHE A 1 108 ? -1.429 8.396 -5.926 1.00 91.88 108 PHE A O 1
ATOM 850 N N . ARG A 1 109 ? 0.125 7.928 -7.473 1.00 88.88 109 ARG A N 1
ATOM 851 C CA . ARG A 1 109 ? -0.340 8.940 -8.441 1.00 88.88 109 ARG A CA 1
ATOM 852 C C . ARG A 1 109 ? -1.810 8.762 -8.831 1.00 88.88 109 ARG A C 1
ATOM 854 O O . ARG A 1 109 ? -2.462 9.747 -9.165 1.00 88.88 109 ARG A O 1
ATOM 861 N N . GLN A 1 110 ? -2.346 7.543 -8.751 1.00 82.88 110 GLN A N 1
ATOM 862 C CA . GLN A 1 110 ? -3.752 7.255 -9.052 1.00 82.88 110 GLN A CA 1
ATOM 863 C C . GLN A 1 110 ? -4.714 7.654 -7.920 1.00 82.88 110 GLN A C 1
ATOM 865 O O . GLN A 1 110 ? -5.907 7.813 -8.163 1.00 82.88 110 GLN A O 1
ATOM 870 N N . VAL A 1 111 ? -4.217 7.840 -6.692 1.00 75.69 111 VAL A N 1
ATOM 871 C CA . VAL A 1 111 ? -5.025 8.113 -5.485 1.00 75.69 111 VAL A CA 1
ATOM 872 C C . VAL A 1 111 ? -5.447 9.593 -5.386 1.00 75.69 111 VAL A C 1
ATOM 874 O O . VAL A 1 111 ? -6.327 9.943 -4.601 1.00 75.69 111 VAL A O 1
ATOM 877 N N . GLY A 1 112 ? -4.891 10.471 -6.229 1.00 68.56 112 GLY A N 1
ATOM 878 C CA . GLY A 1 112 ? -5.173 11.909 -6.218 1.00 68.56 112 GLY A CA 1
ATOM 879 C C . GLY A 1 112 ? -4.482 12.655 -5.067 1.00 68.56 112 GLY A C 1
ATOM 880 O O . GLY A 1 112 ? -3.724 12.089 -4.282 1.00 68.56 112 GLY A O 1
ATOM 881 N N . ASP A 1 113 ? -4.712 13.968 -4.970 1.00 68.19 113 ASP A N 1
ATOM 882 C CA . ASP A 1 113 ? -3.967 14.837 -4.044 1.00 68.19 113 ASP A CA 1
ATOM 883 C C . ASP A 1 113 ? -4.445 14.794 -2.581 1.00 68.19 113 ASP A C 1
ATOM 885 O O . ASP A 1 113 ? -3.726 15.250 -1.686 1.00 68.19 113 ASP A O 1
ATOM 889 N N . SER A 1 114 ? -5.646 14.271 -2.313 1.00 66.81 114 SER A N 1
ATOM 890 C CA . SER A 1 114 ? -6.255 14.284 -0.980 1.00 66.81 114 SER A CA 1
ATOM 891 C C . SER A 1 114 ? -7.077 13.031 -0.715 1.00 66.81 114 SER A C 1
ATOM 893 O O . SER A 1 114 ? -8.055 12.756 -1.400 1.00 66.81 114 SER A O 1
ATOM 895 N N . CYS A 1 115 ? -6.741 12.336 0.369 1.00 78.19 115 CYS A N 1
ATOM 896 C CA . CYS A 1 115 ? -7.492 11.177 0.8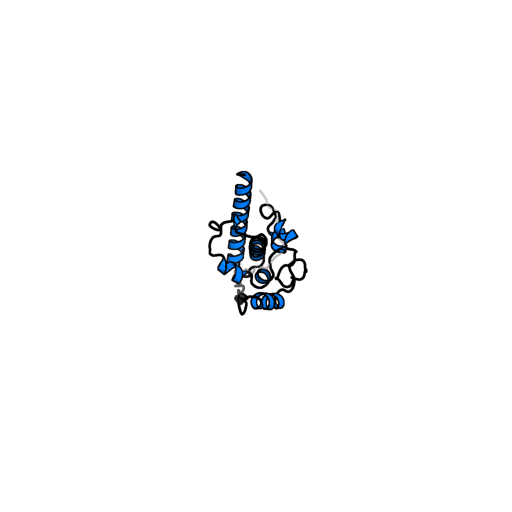48 1.00 78.19 115 CYS A CA 1
ATOM 897 C C . CYS A 1 115 ? -8.680 11.533 1.752 1.00 78.19 115 CYS A C 1
ATOM 899 O O . CYS A 1 115 ? -9.358 10.641 2.253 1.00 78.19 115 CYS A O 1
ATOM 901 N N . LYS A 1 116 ? -8.935 12.828 1.989 1.00 71.31 116 LYS A N 1
ATOM 902 C CA . LYS A 1 116 ? -9.989 13.286 2.910 1.00 71.31 116 LYS A CA 1
ATOM 903 C C . LYS A 1 116 ? -11.399 12.924 2.456 1.00 71.31 116 LYS A C 1
ATOM 905 O O . LYS A 1 116 ? -12.284 12.797 3.292 1.00 71.31 116 LYS A O 1
ATOM 910 N N . GLU A 1 117 ? -11.591 12.801 1.149 1.00 70.94 117 GLU A N 1
ATOM 911 C CA . GLU A 1 117 ? -12.886 12.510 0.529 1.00 70.94 117 GLU A CA 1
ATOM 912 C C . GLU A 1 117 ? -13.026 11.030 0.156 1.00 70.94 117 GLU A C 1
ATOM 914 O O . GLU A 1 117 ? -14.046 10.636 -0.405 1.00 70.94 117 GLU A O 1
ATOM 919 N N . LEU A 1 118 ? -12.022 10.196 0.467 1.00 74.44 118 LEU A N 1
ATOM 920 C CA . LEU A 1 118 ? -12.120 8.767 0.205 1.00 74.44 118 LEU A CA 1
ATOM 921 C C . LEU A 1 118 ? -13.194 8.157 1.116 1.00 74.44 118 LEU A C 1
ATOM 923 O O . LEU A 1 118 ? -13.099 8.304 2.340 1.00 74.44 118 LEU A O 1
ATOM 927 N N . PRO A 1 119 ? -14.185 7.443 0.554 1.00 80.50 119 PRO A N 1
ATOM 928 C CA . PRO A 1 119 ? -15.128 6.669 1.347 1.00 80.50 119 PRO A CA 1
ATOM 929 C C . PRO A 1 119 ? -14.370 5.532 2.039 1.00 80.50 119 PRO A C 1
ATOM 931 O O . PRO A 1 119 ? -14.056 4.506 1.436 1.00 80.50 119 PRO A O 1
ATOM 934 N N . VAL A 1 120 ? -14.013 5.735 3.310 1.00 80.88 120 VAL A N 1
ATOM 935 C CA . VAL A 1 120 ? -13.143 4.812 4.057 1.00 80.88 120 VAL A CA 1
ATOM 936 C C . VAL A 1 120 ? -13.766 3.428 4.218 1.00 80.88 120 VAL A C 1
ATOM 938 O O . VAL A 1 120 ? -13.038 2.451 4.351 1.00 80.88 120 VAL A O 1
ATOM 941 N N . GLU A 1 121 ? -15.093 3.323 4.149 1.00 77.25 121 GLU A N 1
ATOM 942 C CA . GLU A 1 121 ? -15.833 2.063 4.198 1.00 77.25 121 GLU A CA 1
ATOM 943 C C . GLU A 1 121 ? -15.673 1.213 2.931 1.00 77.25 121 GLU A C 1
ATOM 945 O O . GLU A 1 121 ? -15.945 0.016 2.978 1.00 77.25 121 GLU A O 1
ATOM 950 N N . SER A 1 122 ? -15.245 1.797 1.806 1.00 82.75 122 SER A N 1
ATOM 951 C CA . SER A 1 122 ? -14.985 1.050 0.568 1.00 82.75 122 SER A CA 1
ATOM 952 C C . SER A 1 122 ? -13.517 0.668 0.380 1.00 82.75 122 SER A C 1
ATOM 954 O O . SER A 1 122 ? -13.186 -0.003 -0.597 1.00 82.75 122 SER A O 1
ATOM 956 N N . LEU A 1 123 ? -12.625 1.120 1.266 1.00 88.38 123 LEU A N 1
ATOM 957 C CA . LEU A 1 123 ? -11.211 0.762 1.211 1.00 88.38 123 LEU A CA 1
ATOM 958 C C . LEU A 1 123 ? -11.004 -0.600 1.871 1.00 88.38 123 LEU A C 1
ATOM 960 O O . LEU A 1 123 ? -11.384 -0.798 3.022 1.00 88.38 123 LEU A O 1
ATOM 964 N N . ASN A 1 124 ? -10.363 -1.519 1.153 1.00 92.56 124 ASN A N 1
ATOM 965 C CA . ASN A 1 124 ? -9.941 -2.791 1.731 1.00 92.56 124 ASN A CA 1
ATOM 966 C C . ASN A 1 124 ? -8.594 -2.654 2.462 1.00 92.56 124 ASN A C 1
ATOM 968 O O . ASN A 1 124 ? -7.852 -1.676 2.309 1.00 92.56 124 ASN A O 1
ATOM 972 N N . GLU A 1 125 ? -8.263 -3.663 3.257 1.00 95.62 125 GLU A N 1
ATOM 973 C CA . GLU A 1 125 ? -7.095 -3.679 4.128 1.00 95.62 125 GLU A CA 1
ATOM 974 C C . GLU A 1 125 ? -5.784 -3.638 3.339 1.00 95.62 125 GLU A C 1
ATOM 976 O O . GLU A 1 125 ? -4.838 -2.975 3.765 1.00 95.62 125 GLU A O 1
ATOM 981 N N . THR A 1 126 ? -5.735 -4.269 2.162 1.00 95.38 126 THR A N 1
ATOM 982 C CA . THR A 1 126 ? -4.563 -4.238 1.276 1.00 95.38 126 THR A CA 1
ATOM 983 C C . THR A 1 126 ? -4.313 -2.844 0.709 1.00 95.38 126 THR A C 1
ATOM 985 O O . THR A 1 126 ? -3.163 -2.417 0.660 1.00 95.38 126 THR A O 1
ATOM 988 N N . THR A 1 127 ? -5.353 -2.087 0.349 1.00 94.25 127 THR A N 1
ATOM 989 C CA . THR A 1 127 ? -5.220 -0.690 -0.092 1.00 94.25 127 THR A CA 1
ATOM 990 C C . THR A 1 127 ? -4.648 0.181 1.024 1.00 94.25 127 THR A C 1
ATOM 992 O O . THR A 1 127 ? -3.717 0.953 0.795 1.00 94.25 127 THR A O 1
ATOM 995 N N . ILE A 1 128 ? -5.146 0.027 2.254 1.00 95.75 128 ILE A N 1
ATOM 996 C CA . ILE A 1 128 ? -4.645 0.780 3.415 1.00 95.75 128 ILE A CA 1
ATOM 997 C C . ILE A 1 128 ? -3.191 0.389 3.727 1.00 95.75 128 ILE A C 1
ATOM 999 O O . ILE A 1 128 ? -2.349 1.258 3.966 1.00 95.75 128 ILE A O 1
ATOM 1003 N N . ALA A 1 129 ? -2.871 -0.905 3.673 1.00 97.94 129 ALA A N 1
ATOM 1004 C CA . ALA A 1 129 ? -1.509 -1.410 3.814 1.00 97.94 129 ALA A CA 1
ATOM 1005 C C . ALA A 1 129 ? -0.576 -0.885 2.710 1.00 97.94 129 ALA A C 1
ATOM 1007 O O . ALA A 1 129 ? 0.567 -0.524 2.991 1.00 97.94 129 ALA A O 1
ATOM 1008 N N . GLY A 1 130 ? -1.073 -0.774 1.477 1.00 97.50 130 GLY A N 1
ATOM 1009 C CA . GLY A 1 130 ? -0.365 -0.182 0.348 1.00 97.50 130 GLY A CA 1
ATOM 1010 C C . GLY A 1 130 ? 0.006 1.277 0.602 1.00 97.50 130 GLY A C 1
ATOM 1011 O O . GLY A 1 130 ? 1.167 1.651 0.454 1.00 97.50 130 GLY A O 1
ATOM 1012 N N . ILE A 1 131 ? -0.932 2.088 1.098 1.00 96.62 131 ILE A N 1
ATOM 1013 C CA . ILE A 1 131 ? -0.659 3.482 1.487 1.00 96.62 131 ILE A CA 1
ATOM 1014 C C . ILE A 1 131 ? 0.412 3.540 2.590 1.00 96.62 131 ILE A C 1
ATOM 1016 O O . ILE A 1 131 ? 1.318 4.376 2.528 1.00 96.62 131 ILE A O 1
ATOM 1020 N N . ALA A 1 132 ? 0.358 2.633 3.571 1.00 98.19 132 ALA A N 1
ATOM 1021 C CA . ALA A 1 132 ? 1.397 2.533 4.594 1.00 98.19 132 ALA A CA 1
ATOM 1022 C C . ALA A 1 132 ? 2.770 2.208 3.988 1.00 98.19 132 ALA A C 1
ATOM 1024 O O . ALA A 1 132 ? 3.745 2.881 4.315 1.00 98.19 132 ALA A O 1
ATOM 1025 N N . TYR A 1 133 ? 2.853 1.250 3.063 1.00 98.56 133 TYR A N 1
ATOM 1026 C CA . TYR A 1 133 ? 4.094 0.920 2.360 1.00 98.56 133 TYR A CA 1
ATOM 1027 C C . TYR A 1 133 ? 4.649 2.117 1.576 1.00 98.56 133 TYR A C 1
ATOM 1029 O O . TYR A 1 133 ? 5.814 2.483 1.737 1.00 98.56 133 TYR A O 1
ATOM 1037 N N . ILE A 1 134 ? 3.806 2.795 0.795 1.00 98.06 134 ILE A N 1
ATOM 1038 C CA . ILE A 1 134 ? 4.182 3.976 0.001 1.00 98.06 134 ILE A CA 1
ATOM 1039 C C . ILE A 1 134 ? 4.765 5.074 0.900 1.00 98.06 134 ILE A C 1
ATOM 1041 O O . ILE A 1 134 ? 5.747 5.712 0.527 1.00 98.06 134 ILE A O 1
ATOM 1045 N N . SER A 1 135 ? 4.230 5.256 2.112 1.00 97.81 135 SER A N 1
ATOM 1046 C CA . SER A 1 135 ? 4.729 6.259 3.065 1.00 97.81 135 SER A CA 1
ATOM 1047 C C . SER A 1 135 ? 6.187 6.052 3.502 1.00 97.81 135 SER A C 1
ATOM 1049 O O . SER A 1 135 ? 6.844 7.014 3.905 1.00 97.81 135 SER A O 1
ATOM 1051 N N . PHE A 1 136 ? 6.716 4.831 3.376 1.00 98.50 136 PHE A N 1
ATOM 1052 C CA . PHE A 1 136 ? 8.114 4.507 3.669 1.00 98.50 136 PHE A CA 1
ATOM 1053 C C . PHE A 1 136 ? 8.972 4.361 2.411 1.00 98.50 136 PHE A C 1
ATOM 1055 O O . PHE A 1 136 ? 10.124 4.790 2.424 1.00 98.50 136 PHE A O 1
ATOM 1062 N N . HIS A 1 137 ? 8.422 3.780 1.341 1.00 97.62 137 HIS A N 1
ATOM 1063 C CA . HIS A 1 137 ? 9.217 3.222 0.238 1.00 97.62 137 HIS A CA 1
ATOM 1064 C C . HIS A 1 137 ? 9.046 3.919 -1.109 1.00 97.62 137 HIS A C 1
ATOM 1066 O O . HIS A 1 137 ? 9.780 3.591 -2.037 1.00 97.62 137 HIS A O 1
ATOM 1072 N N . ALA A 1 138 ? 8.117 4.872 -1.245 1.00 96.62 138 ALA A N 1
ATOM 1073 C CA . ALA A 1 138 ? 8.061 5.690 -2.456 1.00 96.62 138 ALA A CA 1
ATOM 1074 C C . ALA A 1 138 ? 9.397 6.415 -2.665 1.00 96.62 138 ALA A C 1
ATOM 1076 O O . ALA A 1 138 ? 10.022 6.834 -1.691 1.00 96.62 138 ALA A O 1
ATOM 1077 N N . ILE A 1 139 ? 9.837 6.570 -3.908 1.00 95.44 139 ILE A N 1
ATOM 1078 C CA . ILE A 1 139 ? 11.076 7.250 -4.295 1.00 95.44 139 ILE A CA 1
ATOM 1079 C C . ILE A 1 139 ? 10.937 8.750 -4.030 1.00 95.44 139 ILE A C 1
ATOM 1081 O O . ILE A 1 139 ? 11.805 9.361 -3.393 1.00 95.44 139 ILE A O 1
ATOM 1085 N N . GLU A 1 140 ? 9.816 9.351 -4.434 1.00 94.38 140 GLU A N 1
ATOM 1086 C CA . GLU A 1 140 ? 9.569 10.777 -4.264 1.00 94.38 140 GLU A CA 1
ATOM 1087 C C . GLU A 1 140 ? 9.255 11.116 -2.794 1.00 94.38 140 GLU A C 1
ATOM 1089 O O . GLU A 1 140 ? 8.285 10.613 -2.214 1.00 94.38 140 GLU A O 1
ATOM 1094 N N . PRO A 1 141 ? 10.010 12.039 -2.165 1.00 94.81 141 PRO A N 1
ATOM 1095 C CA . PRO A 1 141 ? 9.748 12.452 -0.786 1.00 94.81 141 PRO A CA 1
ATOM 1096 C C . PRO A 1 141 ? 8.342 13.021 -0.573 1.00 94.81 141 PRO A C 1
ATOM 1098 O O . PRO A 1 141 ? 7.729 12.788 0.470 1.00 94.81 141 PRO A O 1
ATOM 1101 N N . ILE A 1 142 ? 7.818 13.747 -1.565 1.00 92.94 142 ILE A N 1
ATOM 1102 C CA . ILE A 1 142 ? 6.469 14.314 -1.503 1.00 92.94 142 ILE A CA 1
ATOM 1103 C C . ILE A 1 142 ? 5.399 13.217 -1.510 1.00 92.94 142 ILE A C 1
ATOM 1105 O O . ILE A 1 142 ? 4.420 13.318 -0.772 1.00 92.94 142 ILE A O 1
ATOM 1109 N N . THR A 1 143 ? 5.613 12.143 -2.270 1.00 94.25 143 THR A N 1
ATOM 1110 C CA . THR A 1 143 ? 4.731 10.973 -2.310 1.00 94.25 143 THR A CA 1
ATOM 1111 C C . THR A 1 143 ? 4.700 10.283 -0.952 1.00 94.25 143 THR A C 1
ATOM 1113 O O . THR A 1 143 ? 3.616 10.068 -0.407 1.00 94.25 143 THR A O 1
ATOM 1116 N N . ARG A 1 144 ? 5.866 10.058 -0.325 1.00 96.38 144 ARG A N 1
ATOM 1117 C CA . ARG A 1 144 ? 5.946 9.524 1.048 1.00 96.38 144 ARG A CA 1
ATOM 1118 C C . ARG A 1 144 ? 5.163 10.382 2.043 1.00 96.38 144 ARG A C 1
ATOM 1120 O O . ARG A 1 144 ? 4.366 9.865 2.826 1.00 96.38 144 ARG A O 1
ATOM 1127 N N . GLN A 1 145 ? 5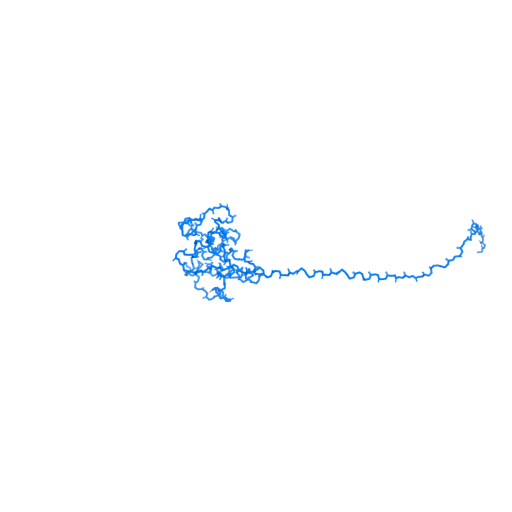.346 11.702 1.989 1.00 95.19 145 GLN A N 1
ATOM 1128 C CA . GLN A 1 145 ? 4.665 12.642 2.883 1.00 95.19 145 GLN A CA 1
ATOM 1129 C C . GLN A 1 145 ? 3.142 12.637 2.684 1.00 95.19 145 GLN A C 1
ATOM 1131 O O . GLN A 1 145 ? 2.392 12.602 3.665 1.00 95.19 145 GLN A O 1
ATOM 1136 N N . LYS A 1 146 ? 2.673 12.659 1.430 1.00 94.44 146 LYS A N 1
ATOM 1137 C CA . LYS A 1 146 ? 1.243 12.596 1.103 1.00 94.44 146 LYS A CA 1
ATOM 1138 C C . LYS A 1 146 ? 0.630 11.271 1.558 1.00 94.44 146 LYS A C 1
ATOM 1140 O O . LYS A 1 146 ? -0.424 11.291 2.187 1.00 94.44 146 LYS A O 1
ATOM 1145 N N . ALA A 1 147 ? 1.304 10.145 1.326 1.00 95.44 147 ALA A N 1
ATOM 1146 C CA . ALA A 1 147 ? 0.845 8.829 1.762 1.00 95.44 147 ALA A CA 1
ATOM 1147 C C . ALA A 1 147 ? 0.778 8.708 3.293 1.00 95.44 147 ALA A C 1
ATOM 1149 O O . ALA A 1 147 ? -0.218 8.225 3.828 1.00 95.44 147 ALA A O 1
ATOM 1150 N N . ALA A 1 148 ? 1.771 9.231 4.021 1.00 96.31 148 ALA A N 1
ATOM 1151 C CA . ALA A 1 148 ? 1.744 9.262 5.486 1.00 96.31 148 ALA A CA 1
ATOM 1152 C C . ALA A 1 148 ? 0.538 10.053 6.022 1.00 96.31 148 ALA A C 1
ATOM 1154 O O . ALA A 1 148 ? -0.162 9.604 6.931 1.00 96.31 148 ALA A O 1
ATOM 1155 N N . LYS A 1 149 ? 0.263 11.222 5.429 1.00 94.62 149 LYS A N 1
ATOM 1156 C CA . LYS A 1 149 ? -0.913 12.031 5.769 1.00 94.62 149 LYS A CA 1
ATOM 1157 C C . LYS A 1 149 ? -2.216 11.298 5.442 1.00 94.62 149 LYS A C 1
ATOM 1159 O O . LYS A 1 149 ? -3.121 11.274 6.269 1.00 94.62 149 LYS A O 1
ATOM 1164 N N . CYS A 1 150 ? -2.286 10.692 4.260 1.00 94.06 150 CYS A N 1
ATOM 1165 C CA . CYS A 1 150 ? -3.424 9.909 3.794 1.00 94.06 150 CYS A CA 1
ATOM 1166 C C . CYS A 1 150 ? -3.772 8.777 4.770 1.00 94.06 150 CYS A C 1
ATOM 1168 O O . CYS A 1 150 ? -4.920 8.657 5.194 1.00 94.06 150 CYS A O 1
ATOM 1170 N N . LEU A 1 151 ? -2.769 8.000 5.193 1.00 95.12 151 LEU A N 1
ATOM 1171 C CA . LEU A 1 151 ? -2.949 6.927 6.166 1.00 95.12 151 LEU A CA 1
ATOM 1172 C C . LEU A 1 151 ? -3.495 7.455 7.498 1.00 95.12 151 LEU A C 1
ATOM 1174 O O . LEU A 1 151 ? -4.429 6.873 8.047 1.00 95.12 151 LEU A O 1
ATOM 1178 N N . ALA A 1 152 ? -2.943 8.561 8.004 1.00 94.62 152 ALA A N 1
ATOM 1179 C CA . ALA A 1 152 ? -3.395 9.162 9.256 1.00 94.62 152 ALA A CA 1
ATOM 1180 C C . ALA A 1 152 ? -4.866 9.610 9.187 1.00 94.62 152 ALA A C 1
ATOM 1182 O O . ALA A 1 152 ? -5.628 9.340 10.118 1.00 94.62 152 ALA A O 1
ATOM 1183 N N . ASP A 1 153 ? -5.272 10.239 8.080 1.00 92.94 153 ASP A N 1
ATOM 1184 C CA . ASP A 1 153 ? -6.652 10.684 7.856 1.00 92.94 153 ASP A CA 1
ATOM 1185 C C . ASP A 1 153 ? -7.612 9.471 7.768 1.00 92.94 153 ASP A C 1
ATOM 1187 O O . ASP A 1 153 ? -8.638 9.443 8.452 1.00 92.94 153 ASP A O 1
ATOM 1191 N N . ILE A 1 154 ? -7.245 8.413 7.028 1.00 92.75 154 ILE A N 1
ATOM 1192 C CA . ILE A 1 154 ? -8.033 7.166 6.931 1.00 92.75 154 ILE A CA 1
ATOM 1193 C C . ILE A 1 154 ? -8.199 6.508 8.306 1.00 92.75 154 ILE A C 1
ATOM 1195 O O . ILE A 1 154 ? -9.314 6.189 8.723 1.00 92.75 154 ILE A O 1
ATOM 1199 N N . GLN A 1 155 ? -7.102 6.319 9.044 1.00 94.06 155 GLN A N 1
ATOM 1200 C CA . GLN A 1 155 ? -7.139 5.683 10.362 1.00 94.06 155 GLN A CA 1
ATOM 1201 C C . GLN A 1 155 ? -7.925 6.510 11.382 1.00 94.06 155 GLN A C 1
ATOM 1203 O O . GLN A 1 155 ? -8.591 5.938 12.247 1.00 94.06 155 GLN A O 1
ATOM 1208 N N . HIS A 1 156 ? -7.878 7.842 11.294 1.00 92.69 156 HIS A N 1
ATOM 1209 C CA . HIS A 1 156 ? -8.708 8.718 12.115 1.00 92.69 156 HIS A CA 1
ATOM 1210 C C . HIS A 1 156 ? -10.198 8.482 11.838 1.00 92.69 156 HIS A C 1
ATOM 1212 O O . HIS A 1 156 ? -10.949 8.193 12.771 1.00 92.69 156 HIS A O 1
ATOM 1218 N N . ASN A 1 157 ? -10.609 8.517 10.570 1.00 90.75 157 ASN A N 1
ATOM 1219 C CA . ASN A 1 157 ? -12.004 8.332 10.167 1.00 90.75 157 ASN A CA 1
ATOM 1220 C C . ASN A 1 157 ? -12.540 6.947 10.558 1.00 90.75 157 ASN A C 1
ATOM 1222 O O . ASN A 1 157 ? -13.633 6.840 11.113 1.00 90.75 157 ASN A O 1
ATOM 1226 N N . LEU A 1 158 ? -11.742 5.889 10.375 1.00 91.69 158 LEU A N 1
ATOM 1227 C CA . LEU A 1 158 ? -12.115 4.531 10.786 1.00 91.69 158 LEU A CA 1
ATOM 1228 C C . LEU A 1 158 ? -12.315 4.402 12.304 1.00 91.69 158 LEU A C 1
ATOM 1230 O O . LEU A 1 158 ? -13.185 3.650 12.744 1.00 91.69 158 LEU A O 1
ATOM 1234 N N . LYS A 1 159 ? -11.539 5.126 13.123 1.00 91.25 159 LYS A N 1
ATOM 1235 C CA . LYS A 1 159 ? -11.763 5.172 14.579 1.00 91.25 159 LYS A CA 1
ATOM 1236 C C . LYS A 1 159 ? -13.077 5.876 14.910 1.00 91.25 159 LYS A C 1
ATOM 1238 O O . LYS A 1 159 ? -13.843 5.344 15.705 1.00 91.25 159 LYS A O 1
ATOM 1243 N N . GLN A 1 160 ? -13.353 7.019 14.277 1.00 88.75 160 GLN A N 1
ATOM 1244 C CA . GLN A 1 160 ? -14.593 7.774 14.497 1.00 88.75 160 GLN A CA 1
ATOM 1245 C C . GLN A 1 160 ? -15.836 6.950 14.119 1.00 88.75 160 GLN A C 1
ATOM 1247 O O . GLN A 1 160 ? -16.770 6.845 14.912 1.00 88.75 160 GLN A O 1
ATOM 1252 N N . ALA A 1 161 ? -15.818 6.276 12.965 1.00 84.94 161 ALA A N 1
ATOM 1253 C CA . ALA A 1 161 ? -16.925 5.438 12.495 1.00 84.94 161 ALA A CA 1
ATOM 1254 C C . ALA A 1 161 ? -17.214 4.220 13.398 1.00 84.94 161 ALA A C 1
ATOM 1256 O O . ALA A 1 161 ? -18.326 3.693 13.400 1.00 84.94 161 ALA A O 1
ATOM 1257 N N . ARG A 1 162 ? -16.223 3.754 14.169 1.00 80.94 162 ARG A N 1
ATOM 1258 C CA . ARG A 1 162 ? -16.399 2.683 15.166 1.00 80.94 162 ARG A CA 1
ATOM 1259 C C . ARG A 1 162 ? -16.972 3.186 16.487 1.00 80.94 162 ARG A C 1
ATOM 1261 O O . ARG A 1 162 ? -17.586 2.400 17.190 1.00 80.94 162 ARG A O 1
ATOM 1268 N N . THR A 1 163 ? -16.765 4.456 16.831 1.00 75.38 163 THR A N 1
ATOM 1269 C CA . THR A 1 163 ? -17.293 5.053 18.072 1.00 75.38 163 THR A CA 1
ATOM 1270 C C . THR A 1 163 ? -18.743 5.522 17.963 1.00 75.38 163 THR A C 1
ATOM 1272 O O . THR A 1 163 ? -19.373 5.781 18.982 1.00 75.38 163 THR A O 1
ATOM 1275 N N . THR A 1 164 ? -19.269 5.655 16.745 1.00 65.19 164 THR A N 1
ATOM 1276 C CA . THR A 1 164 ? -20.650 6.084 16.475 1.00 65.19 164 THR A CA 1
ATOM 1277 C C . THR A 1 164 ? -21.631 4.923 16.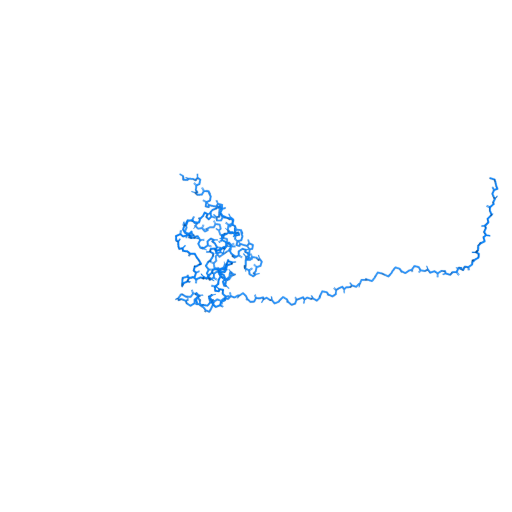273 1.00 65.19 164 THR A C 1
ATOM 1279 O O . THR A 1 164 ? -22.822 5.174 16.089 1.00 65.19 164 THR A O 1
ATOM 1282 N N . LYS A 1 165 ? -21.147 3.676 16.305 1.00 52.19 165 LYS A N 1
ATOM 1283 C CA . LYS A 1 165 ? -21.947 2.443 16.301 1.00 52.19 165 LYS A CA 1
ATOM 1284 C C . LYS A 1 165 ? -22.047 1.871 17.707 1.00 52.19 165 LYS A C 1
ATOM 1286 O O . LYS A 1 165 ? -23.126 1.324 18.014 1.00 52.19 165 LYS A O 1
#

Foldseek 3Di:
DDDDDDDDDDDDDDDDDDDDDPPPPPPPPPPPPPPPVPQDDFPDPDPPRLVVRLCVQDQAFPVRAGADSVQWSDDPVVQQPDPLLPDDLVVLLRGAGSSLVRGVPVVLVVVDQDLLPPPLVPDGSNNLSSLSNSLPDPPDPVSVVSSVVNSNNSSVVVVVVVVVD